Protein AF-A0A179IBZ1-F1 (afdb_monomer)

Structure (mmCIF, N/CA/C/O backbone):
data_AF-A0A179IBZ1-F1
#
_entry.id   AF-A0A179IBZ1-F1
#
loop_
_atom_site.group_PDB
_atom_site.id
_atom_site.type_symbol
_atom_site.label_atom_id
_atom_site.label_alt_id
_atom_site.label_comp_id
_atom_site.label_asym_id
_atom_site.label_entity_id
_atom_site.label_seq_id
_atom_site.pdbx_PDB_ins_code
_atom_site.Cartn_x
_atom_site.Cartn_y
_atom_site.Cartn_z
_atom_site.occupancy
_atom_site.B_iso_or_equiv
_atom_site.auth_seq_id
_atom_site.auth_comp_i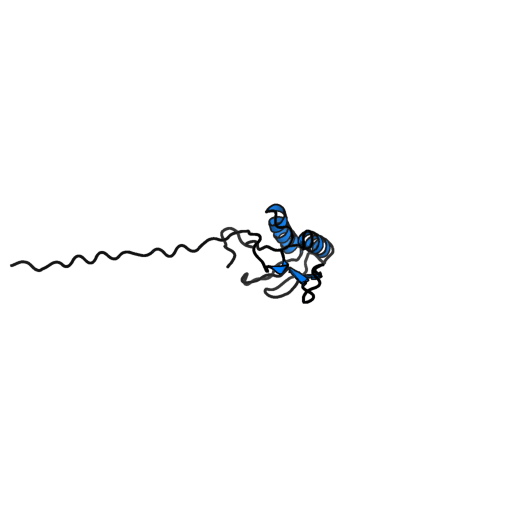d
_atom_site.auth_asym_id
_atom_site.auth_atom_id
_atom_site.pdbx_PDB_model_num
ATOM 1 N N . MET A 1 1 ? -51.233 48.758 -4.252 1.00 38.12 1 MET A N 1
ATOM 2 C CA . MET A 1 1 ? -51.556 47.475 -4.907 1.00 38.12 1 MET A CA 1
ATOM 3 C C . MET A 1 1 ? -50.265 46.852 -5.415 1.00 38.12 1 MET A C 1
ATOM 5 O O . MET A 1 1 ? -49.547 47.521 -6.137 1.00 38.12 1 MET A O 1
ATOM 9 N N . VAL A 1 2 ? -50.028 45.613 -4.963 1.00 46.44 2 VAL A N 1
ATOM 10 C CA . VAL A 1 2 ? -49.118 44.539 -5.422 1.00 46.44 2 VAL A CA 1
ATOM 11 C C . VAL A 1 2 ? -47.601 44.801 -5.447 1.00 46.44 2 VAL A C 1
ATOM 13 O O . VAL A 1 2 ? -47.070 45.521 -6.285 1.00 46.44 2 VAL A O 1
ATOM 16 N N . SER A 1 3 ? -46.935 44.129 -4.501 1.00 49.78 3 SER A N 1
ATOM 17 C CA . SER A 1 3 ? -45.489 43.993 -4.306 1.00 49.78 3 SER A CA 1
ATOM 18 C C . SER A 1 3 ? -44.747 43.419 -5.509 1.00 49.78 3 SER A C 1
ATOM 20 O O . SER A 1 3 ? -45.216 42.493 -6.167 1.00 49.78 3 SER A O 1
ATOM 22 N N . LEU A 1 4 ? -43.523 43.914 -5.697 1.00 54.03 4 LEU A N 1
ATOM 23 C CA . LEU A 1 4 ? -42.522 43.407 -6.627 1.00 54.03 4 LEU A CA 1
ATOM 24 C C . LEU A 1 4 ? -41.881 42.135 -6.041 1.00 54.03 4 LEU A C 1
ATOM 26 O O . LEU A 1 4 ? -41.021 42.205 -5.165 1.00 54.03 4 LEU A O 1
ATOM 30 N N . THR A 1 5 ? -42.351 40.964 -6.468 1.00 53.62 5 THR A N 1
ATOM 31 C CA . THR A 1 5 ? -41.849 39.663 -6.005 1.00 53.62 5 THR A CA 1
ATOM 32 C C . THR A 1 5 ? -40.543 39.321 -6.724 1.00 53.62 5 THR A C 1
ATOM 34 O O . THR A 1 5 ? -40.544 38.873 -7.869 1.00 53.62 5 THR A O 1
ATOM 37 N N . THR A 1 6 ? -39.411 39.542 -6.061 1.00 58.41 6 THR A N 1
ATOM 38 C CA . THR A 1 6 ? -38.082 39.152 -6.545 1.00 58.41 6 THR A CA 1
ATOM 39 C C . THR A 1 6 ? -37.926 37.631 -6.437 1.00 58.41 6 THR A C 1
ATOM 41 O O . THR A 1 6 ? -37.794 37.091 -5.340 1.00 58.41 6 THR A O 1
ATOM 44 N N . LEU A 1 7 ? -37.956 36.917 -7.565 1.00 58.03 7 LEU A N 1
ATOM 45 C CA . LEU A 1 7 ? -37.625 35.489 -7.621 1.00 58.03 7 LEU A CA 1
ATOM 46 C C . LEU A 1 7 ? -36.102 35.308 -7.521 1.00 58.03 7 LEU A C 1
ATOM 48 O O . LEU A 1 7 ? -35.378 35.534 -8.486 1.00 58.03 7 LEU A O 1
ATOM 52 N N . LEU A 1 8 ? -35.619 34.890 -6.350 1.00 58.50 8 LEU A N 1
ATOM 53 C CA . LEU A 1 8 ? -34.251 34.402 -6.158 1.00 58.50 8 LEU A CA 1
ATOM 54 C C . LEU A 1 8 ? -34.199 32.910 -6.523 1.00 58.50 8 LEU A C 1
ATOM 56 O O . LEU A 1 8 ? -34.583 32.050 -5.734 1.00 58.50 8 LEU A O 1
ATOM 60 N N . THR A 1 9 ? -33.715 32.580 -7.718 1.00 59.00 9 THR A N 1
ATOM 61 C CA . THR A 1 9 ? -33.337 31.204 -8.068 1.00 59.00 9 THR A CA 1
ATOM 62 C C . THR A 1 9 ? -31.969 30.886 -7.467 1.00 59.00 9 THR A C 1
ATOM 64 O O . THR A 1 9 ? -30.942 31.327 -7.982 1.00 59.00 9 THR A O 1
ATOM 67 N N . ALA A 1 10 ? -31.943 30.126 -6.372 1.00 64.19 10 ALA A N 1
ATOM 68 C CA . ALA A 1 10 ? -30.713 29.586 -5.803 1.00 64.19 10 ALA A CA 1
ATOM 69 C C . ALA A 1 10 ? -30.236 28.385 -6.637 1.00 64.19 10 ALA A C 1
ATOM 71 O O . ALA A 1 10 ? -30.855 27.321 -6.623 1.00 64.19 10 ALA A O 1
ATOM 72 N N . VAL A 1 11 ? -29.135 28.550 -7.372 1.00 63.75 11 VAL A N 1
ATOM 73 C CA . VAL A 1 11 ? -28.452 27.440 -8.049 1.00 63.75 11 VAL A CA 1
ATOM 74 C C . VAL A 1 11 ? -27.576 26.742 -7.011 1.00 63.75 11 VAL A C 1
ATOM 76 O O . VAL A 1 11 ? -26.539 27.265 -6.610 1.00 63.75 11 VAL A O 1
ATOM 79 N N . VAL A 1 12 ? -28.005 25.575 -6.531 1.00 67.69 12 VAL A N 1
ATOM 8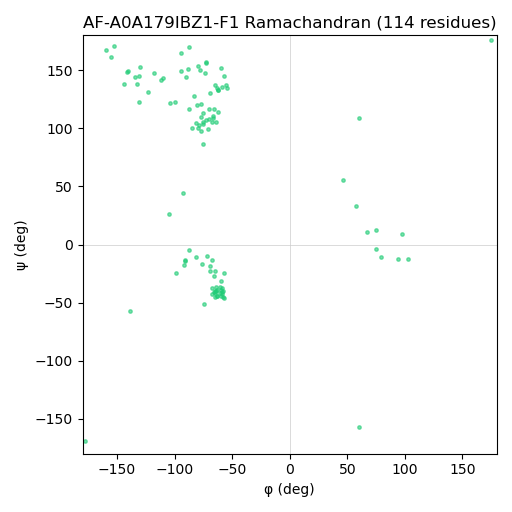0 C CA . VAL A 1 12 ? -27.183 24.741 -5.648 1.00 67.69 12 VAL A CA 1
ATOM 81 C C . VAL A 1 12 ? -26.112 24.070 -6.506 1.00 67.69 12 VAL A C 1
ATOM 83 O O . VAL A 1 12 ? -26.398 23.143 -7.261 1.00 67.69 12 VAL A O 1
ATOM 86 N N . ALA A 1 13 ? -24.871 24.545 -6.410 1.00 62.50 13 ALA A N 1
ATOM 87 C CA . ALA A 1 13 ? -23.722 23.845 -6.967 1.00 62.50 13 ALA A CA 1
ATOM 88 C C . ALA A 1 13 ? -23.461 22.588 -6.123 1.00 62.50 13 ALA A C 1
ATOM 90 O O . ALA A 1 13 ? -22.890 22.662 -5.035 1.00 62.50 13 ALA A O 1
ATOM 91 N N . ALA A 1 14 ? -23.914 21.429 -6.599 1.00 62.28 14 ALA A N 1
ATOM 92 C CA . ALA A 1 14 ? -23.551 20.153 -6.000 1.00 62.28 14 ALA A CA 1
ATOM 93 C C . ALA A 1 14 ? -22.048 19.915 -6.221 1.00 62.28 14 ALA A C 1
ATOM 95 O O . ALA A 1 14 ? -21.607 19.678 -7.345 1.00 62.28 14 ALA A O 1
ATOM 96 N N . ALA A 1 15 ? -21.251 19.996 -5.154 1.00 61.56 15 ALA A N 1
ATOM 97 C CA . ALA A 1 15 ? -19.851 19.596 -5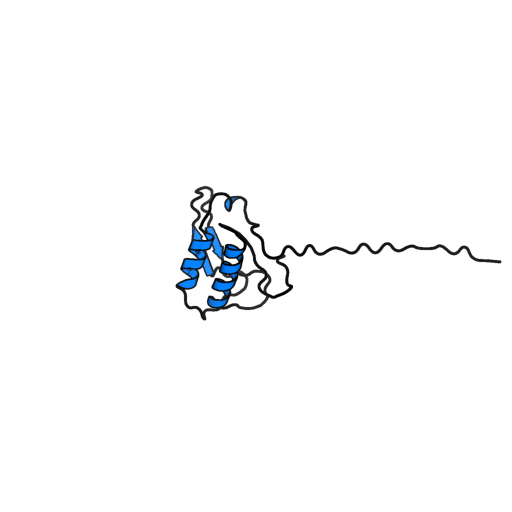.195 1.00 61.56 15 ALA A CA 1
ATOM 98 C C . ALA A 1 15 ? -19.781 18.074 -5.388 1.00 61.56 15 ALA A C 1
ATOM 100 O O . ALA A 1 15 ? -20.065 17.304 -4.471 1.00 61.56 15 ALA A O 1
ATOM 101 N N . SER A 1 16 ? -19.423 17.625 -6.589 1.00 57.94 16 SER A N 1
ATOM 102 C CA . SER A 1 16 ? -19.142 16.217 -6.856 1.00 57.94 16 SER A CA 1
ATOM 103 C C . SER A 1 16 ? -17.840 15.826 -6.156 1.00 57.94 16 SER A C 1
ATOM 105 O O . SER A 1 16 ? -16.754 16.235 -6.573 1.00 57.94 16 SER A O 1
ATOM 107 N N . ALA A 1 17 ? -17.928 15.032 -5.088 1.00 62.44 17 ALA A N 1
ATOM 108 C CA . ALA A 1 17 ? -16.763 14.348 -4.545 1.00 62.44 17 ALA A CA 1
ATOM 109 C C . ALA A 1 17 ? -16.299 13.317 -5.584 1.00 62.44 17 ALA A C 1
ATOM 111 O O . ALA A 1 17 ? -16.995 12.338 -5.844 1.00 62.44 17 ALA A O 1
ATOM 112 N N . ASN A 1 18 ? -15.145 13.550 -6.213 1.00 61.34 18 ASN A N 1
ATOM 113 C CA . ASN A 1 18 ? -14.557 12.578 -7.130 1.00 61.34 18 ASN A CA 1
ATOM 114 C C . ASN A 1 18 ? -14.202 11.316 -6.338 1.00 61.34 18 ASN A C 1
ATOM 116 O O . ASN A 1 18 ? -13.233 11.327 -5.581 1.00 61.34 18 ASN A O 1
ATOM 120 N N . ALA A 1 19 ? -14.990 10.252 -6.498 1.00 69.19 19 ALA A N 1
ATOM 121 C CA . ALA A 1 19 ? -14.684 8.932 -5.966 1.00 69.19 19 ALA A CA 1
ATOM 122 C C . ALA A 1 19 ? -13.582 8.283 -6.826 1.00 69.19 19 ALA A C 1
ATOM 124 O O . ALA A 1 19 ? -13.869 7.597 -7.800 1.00 69.19 19 ALA A O 1
ATOM 125 N N . LEU A 1 20 ? -12.318 8.556 -6.501 1.00 82.69 20 LEU A N 1
ATOM 126 C CA . LEU A 1 20 ? -11.122 8.041 -7.177 1.00 82.69 20 LEU A CA 1
ATOM 127 C C . LEU A 1 20 ? -11.017 6.500 -7.173 1.00 82.69 20 LEU A C 1
ATOM 129 O O . LEU A 1 20 ? -10.482 5.932 -8.119 1.00 82.69 20 LEU A O 1
ATOM 133 N N . GLY A 1 21 ? -11.529 5.832 -6.138 1.00 89.69 21 GLY A N 1
ATOM 134 C CA . GLY A 1 21 ? -11.508 4.381 -5.983 1.00 89.69 21 GLY A CA 1
ATOM 135 C C . GLY A 1 21 ? -10.097 3.787 -5.957 1.00 89.69 21 GLY A C 1
ATOM 136 O O . GLY A 1 21 ? -9.110 4.452 -5.634 1.00 89.69 21 GLY A O 1
ATOM 137 N N . ILE A 1 22 ? -10.006 2.501 -6.292 1.00 93.88 22 ILE A N 1
ATOM 138 C CA . ILE A 1 22 ? -8.722 1.847 -6.548 1.00 93.88 22 ILE A CA 1
ATOM 139 C C . ILE A 1 22 ? -8.054 2.463 -7.785 1.00 93.88 22 ILE A C 1
ATOM 141 O O . ILE A 1 22 ? -8.727 2.752 -8.771 1.00 93.88 22 ILE A O 1
ATOM 145 N N . ASN A 1 23 ? -6.744 2.711 -7.725 1.00 92.94 23 ASN A N 1
ATOM 146 C CA . ASN A 1 23 ? -6.016 3.355 -8.818 1.00 92.94 23 ASN A CA 1
ATOM 147 C C . ASN A 1 23 ? -4.503 3.089 -8.759 1.00 92.94 23 ASN A C 1
ATOM 149 O O . ASN A 1 23 ? -3.974 2.675 -7.728 1.00 92.94 23 ASN A O 1
ATOM 153 N N . CYS A 1 24 ? -3.800 3.414 -9.850 1.00 94.19 24 CYS A N 1
ATOM 154 C CA . CYS A 1 24 ? -2.341 3.290 -9.973 1.00 94.19 24 CYS A CA 1
ATOM 155 C C . CYS A 1 24 ? -1.590 4.632 -9.885 1.00 9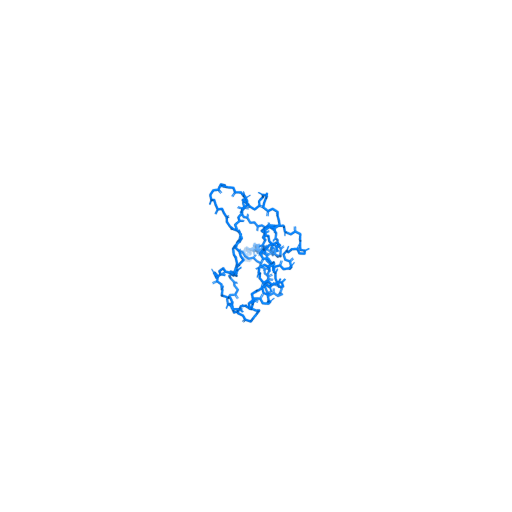4.19 24 CYS A C 1
ATOM 157 O O . CYS A 1 24 ? -0.524 4.790 -10.485 1.00 94.19 24 CYS A O 1
ATOM 159 N N . ARG A 1 25 ? -2.153 5.643 -9.208 1.00 92.12 25 ARG A N 1
ATOM 160 C CA . ARG A 1 25 ? -1.484 6.943 -9.045 1.00 92.12 25 ARG A CA 1
ATOM 161 C C . ARG A 1 25 ? -0.343 6.818 -8.037 1.00 92.12 25 ARG A C 1
ATOM 163 O O . ARG A 1 25 ? -0.402 6.050 -7.082 1.00 92.12 25 ARG A O 1
ATOM 170 N N . GLY A 1 26 ? 0.701 7.604 -8.256 1.00 88.31 26 GLY A N 1
ATOM 171 C CA . GLY A 1 26 ? 1.885 7.643 -7.410 1.00 88.31 26 GLY A CA 1
ATOM 172 C C . GLY A 1 26 ? 2.880 8.682 -7.911 1.00 88.31 26 GLY A C 1
ATOM 173 O O . GLY A 1 26 ? 2.565 9.488 -8.787 1.00 88.31 26 GLY A O 1
ATOM 174 N N . SER A 1 27 ? 4.090 8.653 -7.355 1.00 86.00 27 SER A N 1
ATOM 175 C CA . SER A 1 27 ? 5.202 9.488 -7.819 1.00 86.00 27 SER A CA 1
ATOM 176 C C . SER A 1 27 ? 5.537 9.213 -9.290 1.00 86.00 27 SER A C 1
ATOM 178 O O . SER A 1 27 ? 5.412 8.085 -9.766 1.00 86.00 27 SER A O 1
ATOM 180 N N . GLY A 1 28 ? 6.067 10.210 -10.003 1.00 85.19 28 GLY A N 1
ATOM 181 C CA . GLY A 1 28 ? 6.647 9.999 -11.336 1.00 85.19 28 GLY A CA 1
ATOM 182 C C . GLY A 1 28 ? 7.771 8.952 -11.339 1.00 85.19 28 GLY A C 1
ATOM 183 O O . GLY A 1 28 ? 7.978 8.277 -12.342 1.00 85.19 28 GLY A O 1
ATOM 184 N N . LEU A 1 29 ? 8.425 8.734 -10.190 1.00 84.00 29 LEU A N 1
ATOM 185 C CA . LEU A 1 29 ? 9.435 7.686 -9.993 1.00 84.00 29 LEU A CA 1
ATOM 186 C C . LEU A 1 29 ? 8.855 6.263 -10.041 1.00 84.00 29 LEU A C 1
ATOM 188 O O . LEU A 1 29 ? 9.603 5.296 -10.138 1.00 84.00 29 LEU A O 1
ATOM 192 N N . CYS A 1 30 ? 7.533 6.103 -9.986 1.00 85.88 30 CYS A N 1
ATOM 193 C CA . CYS A 1 30 ? 6.886 4.806 -10.173 1.00 85.88 30 CYS A CA 1
ATOM 194 C C . CYS A 1 30 ? 6.998 4.317 -11.630 1.00 85.88 30 CYS A C 1
ATOM 196 O O . CYS A 1 30 ? 6.933 3.113 -11.890 1.00 85.88 30 CYS A O 1
ATOM 198 N N . VAL A 1 31 ? 7.200 5.234 -12.586 1.00 79.56 31 VAL A N 1
ATOM 199 C CA . VAL A 1 31 ? 7.401 4.909 -14.002 1.00 79.56 31 VAL A CA 1
ATOM 200 C C . VAL A 1 31 ? 8.773 4.250 -14.169 1.00 79.56 31 VAL A C 1
ATOM 202 O O . VAL A 1 31 ? 9.803 4.856 -13.903 1.00 79.56 31 VAL A O 1
ATOM 205 N N . GLY A 1 32 ? 8.785 2.984 -14.596 1.00 74.81 32 GLY A N 1
ATOM 206 C CA . GLY A 1 32 ? 10.010 2.191 -14.790 1.00 74.81 32 GLY A CA 1
ATOM 207 C C . GLY A 1 32 ? 10.304 1.179 -13.678 1.00 74.81 32 GLY A C 1
ATOM 208 O O . GLY A 1 32 ? 11.075 0.253 -13.896 1.00 74.81 32 GLY A O 1
ATOM 209 N N . ASN A 1 33 ? 9.617 1.268 -12.538 1.00 80.88 33 ASN A N 1
ATOM 210 C CA . ASN A 1 33 ? 9.776 0.362 -11.395 1.00 80.88 33 ASN A CA 1
ATOM 211 C C . ASN A 1 33 ? 8.798 -0.827 -11.431 1.00 80.88 33 ASN A C 1
ATOM 213 O O . ASN A 1 33 ? 8.145 -1.166 -10.440 1.00 80.88 33 ASN A O 1
ATOM 217 N N . LYS A 1 34 ? 8.643 -1.448 -12.606 1.00 77.25 34 LYS A N 1
ATOM 218 C CA . LYS A 1 34 ? 7.699 -2.561 -12.785 1.00 77.25 34 LYS A CA 1
ATOM 219 C C . LYS A 1 34 ? 8.099 -3.746 -11.901 1.00 77.25 34 LYS A C 1
ATOM 221 O O . LYS A 1 34 ? 9.255 -4.150 -11.894 1.00 77.25 34 LYS A O 1
ATOM 226 N N . GLY A 1 35 ? 7.127 -4.315 -11.191 1.00 83.38 35 GLY A N 1
ATOM 227 C CA . GLY A 1 35 ? 7.306 -5.518 -10.376 1.00 83.38 35 GLY A CA 1
ATOM 228 C C . GLY A 1 35 ? 7.625 -5.256 -8.903 1.00 83.38 35 GLY A C 1
ATOM 229 O O . GLY A 1 35 ? 7.480 -6.176 -8.100 1.00 83.38 35 GLY A O 1
ATOM 230 N N . LEU A 1 36 ? 7.963 -4.019 -8.509 1.00 91.50 36 LEU A N 1
ATOM 231 C CA . LEU A 1 36 ? 8.249 -3.707 -7.102 1.00 91.50 36 LEU A CA 1
ATOM 232 C C . LEU A 1 36 ? 7.054 -3.979 -6.187 1.00 91.50 36 LEU A C 1
ATOM 234 O O . LEU A 1 36 ? 7.241 -4.455 -5.069 1.00 91.50 36 LEU A O 1
ATOM 238 N N . LEU A 1 37 ? 5.828 -3.729 -6.661 1.00 94.38 37 LEU A N 1
ATOM 239 C CA . LEU A 1 37 ? 4.634 -4.007 -5.865 1.00 94.38 37 LEU A CA 1
ATOM 240 C C . LEU A 1 37 ? 4.438 -5.516 -5.647 1.00 94.38 37 LEU A C 1
ATOM 242 O O . LEU A 1 37 ? 4.090 -5.944 -4.549 1.00 94.38 37 LEU A O 1
ATOM 246 N N . GLY A 1 38 ? 4.752 -6.330 -6.659 1.00 95.50 38 GLY A N 1
ATOM 247 C CA . GLY A 1 38 ? 4.762 -7.789 -6.537 1.00 95.50 38 GLY A CA 1
ATOM 248 C C . GLY A 1 38 ? 5.833 -8.282 -5.559 1.00 95.50 38 GLY A C 1
ATOM 249 O O . GLY A 1 38 ? 5.565 -9.159 -4.739 1.00 95.50 38 GLY A O 1
ATOM 250 N N . GLN A 1 39 ? 7.023 -7.674 -5.577 1.00 96.00 39 GLN A N 1
ATOM 251 C CA . GLN A 1 39 ? 8.077 -7.965 -4.602 1.00 96.00 39 GLN A CA 1
ATOM 252 C C . GLN A 1 39 ? 7.653 -7.591 -3.174 1.00 96.00 39 GLN A C 1
ATOM 254 O O . GLN A 1 39 ? 7.842 -8.388 -2.254 1.00 96.00 39 GLN A O 1
ATOM 259 N N . ALA A 1 40 ? 7.040 -6.418 -2.989 1.00 96.81 40 ALA A N 1
ATOM 260 C CA . ALA A 1 40 ? 6.505 -5.990 -1.700 1.00 96.81 40 ALA A CA 1
ATOM 261 C C . ALA A 1 40 ? 5.450 -6.981 -1.190 1.00 96.81 40 ALA A C 1
ATOM 263 O O . ALA A 1 40 ? 5.481 -7.381 -0.026 1.00 96.81 40 ALA A O 1
ATOM 264 N N . GLN A 1 41 ? 4.567 -7.461 -2.071 1.00 97.88 41 GLN A N 1
ATOM 265 C CA . GLN A 1 41 ? 3.590 -8.479 -1.703 1.00 97.88 41 GLN A CA 1
ATOM 266 C C . GLN A 1 41 ? 4.232 -9.811 -1.306 1.00 97.88 41 GLN A C 1
ATOM 268 O O . GLN A 1 41 ? 3.793 -10.432 -0.338 1.00 97.88 41 GLN A O 1
ATOM 273 N N . GLY A 1 42 ? 5.283 -10.241 -2.006 1.00 98.00 42 GLY A N 1
ATOM 274 C CA . GLY A 1 42 ? 6.059 -11.420 -1.623 1.00 98.00 42 GLY A CA 1
ATOM 275 C C . GLY A 1 42 ? 6.647 -11.297 -0.214 1.00 98.00 42 G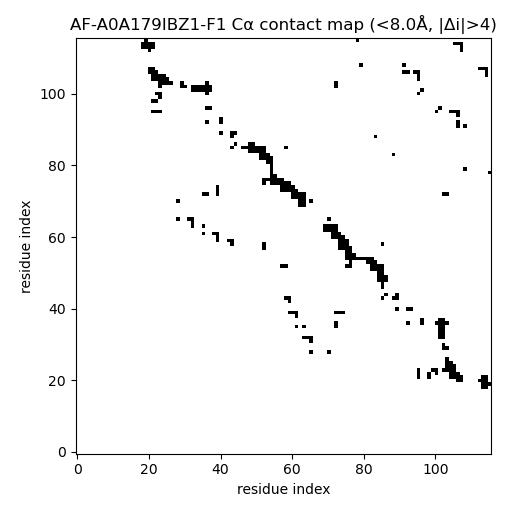LY A C 1
ATOM 276 O O . GLY A 1 42 ? 6.512 -12.220 0.587 1.00 98.00 42 GLY A O 1
ATOM 277 N N . GLN A 1 43 ? 7.225 -10.138 0.120 1.00 98.38 43 GLN A N 1
ATOM 278 C CA . GLN A 1 43 ? 7.755 -9.872 1.462 1.00 98.38 43 GLN A CA 1
ATOM 279 C C . GLN A 1 43 ? 6.655 -9.889 2.532 1.00 98.38 43 GLN A C 1
ATOM 281 O O . GLN A 1 43 ? 6.829 -10.532 3.564 1.00 98.38 43 GLN A O 1
ATOM 286 N N . LEU A 1 44 ? 5.500 -9.265 2.271 1.00 98.44 44 LEU A N 1
ATOM 287 C CA . LEU A 1 44 ? 4.356 -9.267 3.194 1.00 98.44 44 LEU A CA 1
ATOM 288 C C . LEU A 1 44 ? 3.839 -10.681 3.495 1.00 98.44 44 LEU A C 1
ATOM 290 O O . LEU A 1 44 ? 3.500 -10.984 4.639 1.00 98.44 44 LEU A O 1
ATOM 294 N N . ARG A 1 45 ? 3.809 -11.570 2.494 1.00 98.44 45 ARG A N 1
ATOM 295 C CA . ARG A 1 45 ? 3.385 -12.972 2.672 1.00 98.44 45 ARG A CA 1
ATOM 296 C C . ARG A 1 45 ? 4.325 -13.777 3.575 1.00 98.44 45 ARG A C 1
ATOM 298 O O . ARG A 1 45 ? 3.891 -14.770 4.146 1.00 98.44 45 ARG A O 1
ATOM 305 N N . GLY A 1 46 ? 5.584 -13.359 3.710 1.00 98.00 46 GLY A N 1
ATOM 306 C CA . GLY A 1 46 ? 6.570 -13.996 4.589 1.00 98.00 46 GLY A CA 1
ATOM 307 C C . GLY A 1 46 ? 6.581 -13.478 6.033 1.00 98.00 46 GLY A C 1
ATOM 308 O O . GLY A 1 46 ? 7.336 -13.993 6.852 1.00 98.00 46 GLY A O 1
ATOM 309 N N . MET A 1 47 ? 5.791 -12.452 6.357 1.00 98.19 47 MET A N 1
ATOM 310 C CA . MET A 1 47 ? 5.737 -11.852 7.696 1.00 98.19 47 MET A CA 1
ATOM 311 C C . MET A 1 47 ? 4.735 -12.568 8.618 1.00 98.19 47 MET A C 1
ATOM 313 O O . MET A 1 47 ? 3.906 -13.359 8.167 1.00 98.19 47 MET A O 1
ATOM 317 N N . ASP A 1 48 ? 4.757 -12.240 9.916 1.00 98.19 48 ASP A N 1
ATOM 318 C CA . ASP A 1 48 ? 3.676 -12.615 10.837 1.00 98.19 48 ASP A CA 1
ATOM 319 C C . ASP A 1 48 ? 2.358 -11.962 10.397 1.00 98.19 48 ASP A C 1
ATOM 321 O O . ASP A 1 48 ? 2.204 -10.738 10.439 1.00 98.19 48 ASP A O 1
ATOM 325 N N . GLN A 1 49 ? 1.402 -12.796 9.987 1.00 98.50 49 GLN A N 1
ATOM 326 C CA . GLN A 1 49 ? 0.129 -12.357 9.425 1.00 98.50 49 GLN A CA 1
ATOM 327 C C . GLN A 1 49 ? -0.789 -11.690 10.458 1.00 98.50 49 GLN A C 1
ATOM 329 O O . GLN A 1 49 ? -1.681 -10.945 10.056 1.00 98.50 49 GLN A O 1
ATOM 334 N N . ASN A 1 50 ? -0.565 -11.895 11.761 1.00 98.44 50 ASN A N 1
ATOM 335 C CA . ASN A 1 50 ? -1.371 -11.296 12.830 1.00 98.44 50 ASN A CA 1
ATOM 336 C C . ASN A 1 50 ? -0.838 -9.944 13.313 1.00 98.44 50 ASN A C 1
ATOM 338 O O . ASN A 1 50 ? -1.568 -9.212 13.992 1.00 98.44 50 ASN A O 1
ATOM 342 N N . LYS A 1 51 ? 0.402 -9.590 12.948 1.00 98.19 51 LYS A N 1
ATOM 343 C CA . LYS A 1 51 ? 0.997 -8.293 13.277 1.00 98.19 51 LYS A CA 1
ATOM 344 C C . LYS A 1 51 ? 0.091 -7.162 12.792 1.00 98.19 51 LYS A C 1
ATOM 346 O O . LYS A 1 51 ? -0.401 -7.191 11.663 1.00 98.19 51 LYS A O 1
ATOM 351 N N . LYS A 1 52 ? -0.111 -6.165 13.652 1.00 98.00 52 LYS A N 1
ATOM 352 C CA . LYS A 1 52 ? -0.910 -4.974 13.361 1.00 98.00 52 LYS A CA 1
ATOM 353 C C . LYS A 1 52 ? -0.051 -3.863 12.763 1.00 98.00 52 LYS A C 1
ATOM 355 O O . LYS A 1 52 ? 1.116 -3.713 13.127 1.00 98.00 52 LYS A O 1
ATOM 360 N N . LEU A 1 53 ? -0.645 -3.114 11.841 1.00 97.31 53 LEU A N 1
ATOM 361 C CA . LEU A 1 53 ? -0.085 -1.933 11.202 1.00 97.31 53 LEU A CA 1
ATOM 362 C C . LEU A 1 53 ? -1.032 -0.752 11.426 1.00 97.31 53 LEU A C 1
ATOM 364 O O . LEU A 1 53 ? -2.238 -0.875 11.198 1.00 97.31 53 LEU A O 1
ATOM 368 N N . LEU A 1 54 ? -0.462 0.367 11.861 1.00 97.06 54 LEU A N 1
ATOM 369 C CA . LEU A 1 54 ? -1.140 1.651 12.041 1.00 97.06 54 LEU A CA 1
ATOM 370 C C . LEU A 1 54 ? -0.978 2.537 10.798 1.00 97.06 54 LEU A C 1
ATOM 372 O O . LEU A 1 54 ? -0.087 2.319 9.970 1.00 97.06 54 LEU A O 1
ATOM 376 N N . ASP A 1 55 ? -1.803 3.580 10.706 1.00 96.06 55 ASP A N 1
ATOM 377 C CA . ASP A 1 55 ? -1.606 4.650 9.726 1.00 96.06 55 ASP A CA 1
ATOM 378 C C . ASP A 1 55 ? -0.196 5.262 9.862 1.00 96.06 55 ASP A C 1
ATOM 380 O O . ASP A 1 55 ? 0.306 5.494 10.963 1.00 96.06 55 ASP A O 1
ATOM 384 N N . GLY A 1 56 ? 0.459 5.505 8.726 1.00 95.38 56 GLY A N 1
ATOM 385 C CA . GLY A 1 56 ? 1.818 6.046 8.641 1.00 95.38 56 GLY A CA 1
ATOM 386 C C . GLY A 1 56 ? 2.941 5.032 8.891 1.00 95.38 56 GLY A C 1
ATOM 387 O O . GLY A 1 56 ? 4.098 5.329 8.600 1.00 95.38 56 GLY A O 1
ATOM 388 N N . GLN A 1 57 ? 2.643 3.823 9.378 1.00 97.25 57 GLN A N 1
ATOM 389 C CA . GLN A 1 57 ? 3.664 2.799 9.581 1.00 97.25 57 GLN A CA 1
ATOM 390 C C . GLN A 1 57 ? 3.952 2.039 8.282 1.00 97.25 57 GLN A C 1
ATOM 392 O O . GLN A 1 57 ? 3.054 1.483 7.651 1.00 97.25 57 GLN A O 1
ATOM 397 N N . HIS A 1 58 ? 5.228 1.956 7.904 1.00 97.12 58 HIS A N 1
ATOM 398 C CA . HIS A 1 58 ? 5.657 1.169 6.750 1.00 97.12 58 HIS A CA 1
ATOM 399 C C . HIS A 1 58 ? 5.767 -0.314 7.129 1.00 97.12 58 HIS A C 1
ATOM 401 O O . HIS A 1 58 ? 6.547 -0.678 8.011 1.00 97.12 58 HIS A O 1
ATOM 407 N N . ALA A 1 59 ? 5.002 -1.178 6.458 1.00 97.19 59 ALA A N 1
ATOM 408 C CA . ALA A 1 59 ? 5.096 -2.626 6.641 1.00 97.19 59 ALA A CA 1
ATOM 409 C C . ALA A 1 59 ? 6.351 -3.196 5.974 1.00 97.19 59 ALA A C 1
ATOM 411 O O . ALA A 1 59 ? 7.122 -3.916 6.606 1.00 97.19 59 ALA A O 1
ATOM 412 N N . VAL A 1 60 ? 6.541 -2.856 4.698 1.00 97.19 60 VAL A N 1
ATOM 413 C CA . VAL A 1 60 ? 7.695 -3.233 3.877 1.00 97.19 60 VAL A CA 1
ATOM 414 C C . VAL A 1 60 ? 8.085 -2.054 2.998 1.00 97.19 60 VAL A C 1
ATOM 416 O O . VAL A 1 60 ? 7.218 -1.281 2.588 1.00 97.19 60 VAL A O 1
ATOM 419 N N . CYS A 1 61 ? 9.376 -1.940 2.693 1.00 95.56 61 CYS A N 1
ATOM 420 C CA . CYS A 1 61 ? 9.903 -0.999 1.715 1.00 95.56 61 CYS A CA 1
ATOM 421 C C . CYS A 1 61 ? 10.844 -1.740 0.765 1.00 95.56 61 CYS A C 1
ATOM 423 O O . CYS A 1 61 ? 11.823 -2.348 1.197 1.00 95.56 61 CYS A O 1
ATOM 425 N N . VAL A 1 62 ? 10.548 -1.680 -0.528 1.00 94.19 62 VAL A N 1
ATOM 426 C CA . VAL A 1 62 ? 11.353 -2.287 -1.582 1.00 94.19 62 VAL A CA 1
ATOM 427 C C . VAL A 1 62 ? 12.130 -1.194 -2.297 1.00 94.19 62 VAL A C 1
ATOM 429 O O . VAL A 1 62 ? 11.542 -0.259 -2.843 1.00 94.19 62 VAL A O 1
ATOM 432 N N . LYS A 1 63 ? 13.457 -1.318 -2.303 1.00 91.19 63 LYS A N 1
ATOM 433 C CA . LYS A 1 63 ? 14.347 -0.376 -2.985 1.00 91.19 63 LYS A CA 1
ATOM 434 C C . LYS A 1 63 ? 14.073 -0.391 -4.488 1.00 91.19 63 LYS A C 1
ATOM 436 O O . LYS A 1 63 ? 13.965 -1.456 -5.093 1.00 91.19 63 LYS A O 1
ATOM 441 N N . SER A 1 64 ? 13.953 0.791 -5.076 1.00 86.06 64 SER A N 1
ATOM 442 C CA . SER A 1 64 ? 13.736 0.939 -6.510 1.00 86.06 64 SER A CA 1
ATOM 443 C C . SER A 1 64 ? 15.037 0.745 -7.289 1.00 86.06 64 SER A C 1
ATOM 445 O O . SER A 1 64 ? 16.117 1.088 -6.815 1.00 86.06 64 SER A O 1
ATOM 447 N N . SER A 1 65 ? 14.927 0.244 -8.520 1.00 80.50 65 SER A N 1
ATOM 448 C CA . SER A 1 65 ? 16.058 0.157 -9.452 1.00 80.50 65 SER A CA 1
ATOM 449 C C . SER A 1 65 ? 16.420 1.509 -10.080 1.00 80.50 65 SER A C 1
ATOM 451 O O . SER A 1 65 ? 17.515 1.662 -10.616 1.00 80.50 65 SER A O 1
ATOM 453 N N . VAL A 1 66 ? 15.527 2.504 -10.017 1.00 78.56 66 VAL A N 1
ATOM 454 C CA . VAL A 1 66 ? 15.830 3.891 -10.405 1.00 78.56 66 VAL A CA 1
ATOM 455 C C . VAL A 1 66 ? 16.861 4.463 -9.434 1.00 78.56 66 VAL A C 1
ATOM 457 O O . VAL A 1 66 ? 16.581 4.593 -8.249 1.00 78.56 66 VAL A O 1
ATOM 460 N N . SER A 1 67 ? 18.046 4.815 -9.934 1.00 75.19 67 SER A N 1
ATOM 461 C CA . SER A 1 67 ? 19.183 5.246 -9.102 1.00 75.19 67 SER A CA 1
ATOM 462 C C . SER A 1 67 ? 19.124 6.714 -8.661 1.00 75.19 67 SER A C 1
ATOM 464 O O . SER A 1 67 ? 19.912 7.138 -7.818 1.00 75.19 67 SER A O 1
ATOM 466 N N . ILE A 1 68 ? 18.212 7.512 -9.225 1.00 78.56 68 ILE A N 1
ATOM 467 C CA . ILE A 1 68 ? 18.081 8.934 -8.888 1.00 78.56 68 ILE A CA 1
ATOM 468 C C . ILE A 1 68 ? 17.395 9.068 -7.526 1.00 78.56 68 ILE A C 1
ATOM 470 O O . ILE A 1 68 ? 16.212 8.765 -7.399 1.00 78.56 68 ILE A O 1
ATOM 474 N N . GLY A 1 69 ? 18.133 9.558 -6.527 1.00 76.25 69 GLY A N 1
ATOM 475 C CA . GLY A 1 69 ? 17.590 9.879 -5.201 1.00 76.25 69 GLY A CA 1
ATOM 476 C C . GLY A 1 69 ? 17.286 8.673 -4.307 1.00 76.25 69 GLY A C 1
ATOM 477 O O . GLY A 1 69 ? 16.620 8.844 -3.294 1.00 76.25 69 GLY A O 1
ATOM 478 N N . ASP A 1 70 ? 17.760 7.483 -4.680 1.00 81.75 70 ASP A N 1
ATOM 479 C CA . ASP A 1 70 ? 17.591 6.224 -3.942 1.00 81.75 70 ASP A CA 1
ATOM 480 C C . ASP A 1 70 ? 16.153 5.945 -3.435 1.00 81.75 70 ASP A C 1
ATOM 482 O O . ASP A 1 70 ? 15.918 5.770 -2.233 1.00 81.75 70 ASP A O 1
ATOM 486 N N . PRO A 1 71 ? 15.147 5.938 -4.331 1.00 86.50 71 PRO A N 1
ATOM 487 C CA . PRO A 1 71 ? 13.764 5.810 -3.923 1.00 86.50 71 PRO A CA 1
ATOM 488 C C . PRO A 1 71 ? 13.448 4.386 -3.460 1.00 86.50 71 PRO A C 1
ATOM 490 O O . PRO A 1 71 ? 14.081 3.404 -3.851 1.00 86.50 71 PRO A O 1
ATOM 493 N N . SER A 1 72 ? 12.402 4.263 -2.650 1.00 91.06 72 SER A N 1
ATOM 494 C CA . SER A 1 72 ? 11.835 2.978 -2.246 1.00 91.06 72 SER A CA 1
ATOM 495 C C . SER A 1 72 ? 10.316 3.016 -2.360 1.00 91.06 72 SER A C 1
ATOM 497 O O . SER A 1 72 ? 9.690 4.040 -2.089 1.00 91.06 72 SER A O 1
ATOM 499 N N . LEU A 1 73 ? 9.724 1.892 -2.752 1.00 93.56 73 LEU A N 1
ATOM 500 C CA . LEU A 1 73 ? 8.287 1.667 -2.688 1.00 93.56 73 LEU A CA 1
ATOM 501 C C . LEU A 1 73 ? 7.945 1.105 -1.312 1.00 93.56 73 LEU A C 1
ATOM 503 O O . LEU A 1 73 ? 8.363 -0.005 -0.996 1.00 93.56 73 LEU A O 1
ATOM 507 N N . CYS A 1 74 ? 7.157 1.831 -0.526 1.00 95.62 74 CYS A N 1
ATOM 508 C CA . CYS A 1 74 ? 6.702 1.369 0.781 1.00 95.62 74 CYS A CA 1
ATOM 509 C C . CYS A 1 74 ? 5.203 1.059 0.775 1.00 95.62 74 CYS A C 1
ATOM 511 O O . CYS A 1 74 ? 4.422 1.774 0.150 1.00 95.62 74 CYS A O 1
ATOM 513 N N . VAL A 1 75 ? 4.805 0.013 1.501 1.00 97.50 75 VAL A N 1
ATOM 514 C CA . VAL A 1 75 ? 3.395 -0.318 1.761 1.00 97.50 75 VAL A CA 1
ATOM 515 C C . VAL A 1 75 ? 3.023 0.178 3.152 1.00 97.50 75 VAL A C 1
ATOM 517 O O . VAL A 1 75 ? 3.657 -0.210 4.135 1.00 97.50 75 VAL A O 1
ATOM 520 N N . PHE A 1 76 ? 2.003 1.027 3.231 1.00 97.38 76 PHE A N 1
ATOM 52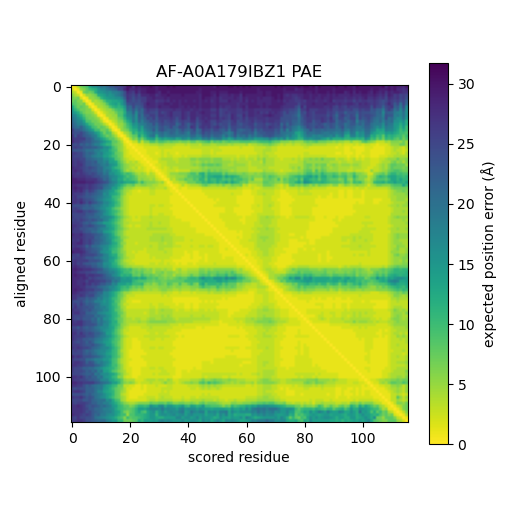1 C CA . PHE A 1 76 ? 1.530 1.635 4.472 1.00 97.38 76 PHE A CA 1
ATOM 522 C C . PHE A 1 76 ? 0.054 2.030 4.353 1.00 97.38 76 PHE A C 1
ATOM 524 O O . PHE A 1 76 ? -0.477 2.144 3.246 1.00 97.38 76 PHE A O 1
ATOM 531 N N . TYR A 1 77 ? -0.599 2.241 5.496 1.00 96.62 77 TYR A N 1
ATOM 532 C CA . TYR A 1 77 ? -1.950 2.799 5.551 1.00 96.62 77 TYR A CA 1
ATOM 533 C C . TYR A 1 77 ? -1.910 4.309 5.749 1.00 96.62 77 TYR A C 1
ATOM 535 O O . TYR A 1 77 ? -1.009 4.848 6.392 1.00 96.62 77 TYR A O 1
ATOM 543 N N . GLN A 1 78 ? -2.911 4.991 5.208 1.00 92.94 78 GLN A N 1
ATOM 544 C CA . GLN A 1 78 ? -3.130 6.416 5.407 1.00 92.94 78 GLN A CA 1
ATOM 545 C C . GLN A 1 78 ? -4.630 6.684 5.477 1.00 92.94 78 GLN A C 1
ATOM 547 O O . GLN A 1 78 ? -5.393 6.148 4.673 1.00 92.94 78 GLN A O 1
ATOM 552 N N . ASN A 1 79 ? -5.041 7.552 6.400 1.00 91.56 79 ASN A N 1
ATOM 553 C CA . ASN A 1 79 ? -6.4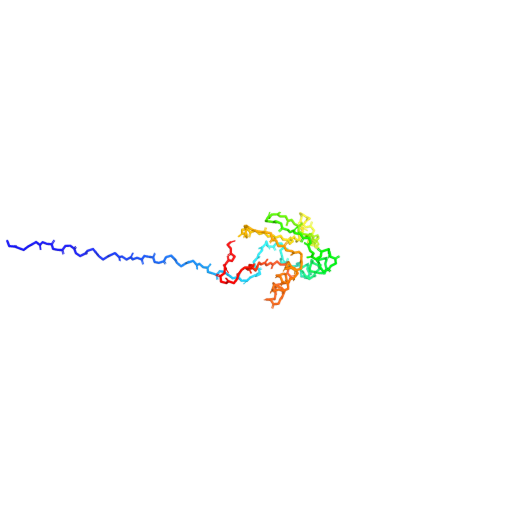25 8.005 6.543 1.00 91.56 79 ASN A CA 1
ATOM 554 C C . ASN A 1 79 ? -7.440 6.867 6.764 1.00 91.56 79 ASN A C 1
ATOM 556 O O . ASN A 1 79 ? -8.579 6.971 6.306 1.00 91.56 79 ASN A O 1
ATOM 560 N N . THR A 1 80 ? -7.043 5.786 7.441 1.00 91.94 80 THR A N 1
ATOM 561 C CA . THR A 1 80 ? -7.937 4.659 7.749 1.00 91.94 80 THR A CA 1
ATOM 562 C C . THR A 1 80 ? -8.487 4.729 9.171 1.00 91.94 80 THR A C 1
ATOM 564 O O . THR A 1 80 ? -9.561 4.195 9.438 1.00 91.94 80 THR A O 1
ATOM 567 N N . GLY A 1 81 ? -7.779 5.407 10.085 1.00 92.19 81 GLY A N 1
ATOM 568 C CA . GLY A 1 81 ? -8.226 5.623 11.465 1.00 92.19 81 GLY A CA 1
ATOM 569 C C . GLY A 1 81 ? -8.290 4.354 12.322 1.00 92.19 81 GLY A C 1
ATOM 570 O O . GLY A 1 81 ? -8.857 4.390 13.413 1.00 92.19 81 GLY A O 1
ATOM 571 N N . ARG A 1 82 ? -7.737 3.230 11.844 1.00 93.88 82 ARG A N 1
ATOM 572 C CA . ARG A 1 82 ? -7.700 1.955 12.567 1.00 93.88 82 ARG A CA 1
ATOM 573 C C . ARG A 1 82 ? -6.515 1.093 12.157 1.00 93.88 82 ARG A C 1
ATOM 575 O O . ARG A 1 82 ? -5.815 1.375 11.193 1.00 93.88 82 ARG A O 1
ATOM 582 N N . GLU A 1 83 ? -6.315 0.020 12.909 1.00 96.81 83 GLU A N 1
ATOM 583 C CA . GLU A 1 83 ? -5.262 -0.951 12.645 1.00 96.81 83 GLU A CA 1
ATOM 584 C C . GLU A 1 83 ? -5.707 -2.062 11.700 1.00 96.81 83 GLU A C 1
ATOM 586 O O . GLU A 1 83 ? -6.862 -2.505 11.700 1.00 96.81 83 GLU A O 1
ATOM 591 N N . TRP A 1 84 ? -4.727 -2.589 10.974 1.00 97.62 84 TRP A N 1
ATOM 592 C CA . TRP A 1 84 ? -4.906 -3.692 10.044 1.00 97.62 84 TRP A CA 1
ATOM 593 C C . TRP A 1 84 ? -3.863 -4.767 10.263 1.00 97.62 84 TRP A C 1
ATOM 595 O O . TRP A 1 84 ? -2.712 -4.491 10.584 1.00 97.62 84 TRP A O 1
ATOM 605 N N . THR A 1 85 ? -4.263 -6.017 10.077 1.00 98.50 85 THR A N 1
ATOM 606 C CA . THR A 1 85 ? -3.313 -7.130 10.091 1.00 98.50 85 THR A CA 1
ATOM 607 C C . THR A 1 85 ? -2.460 -7.143 8.827 1.00 98.50 85 THR A C 1
ATOM 609 O O . THR A 1 85 ? -2.883 -6.680 7.761 1.00 98.50 85 THR A O 1
ATOM 612 N N . ILE A 1 86 ? -1.275 -7.746 8.901 1.00 98.50 86 ILE A N 1
ATOM 613 C CA . ILE A 1 86 ? -0.491 -8.043 7.700 1.00 98.50 86 ILE A CA 1
ATOM 614 C C . ILE A 1 86 ? -1.281 -8.940 6.736 1.00 98.50 86 ILE A C 1
ATOM 616 O O . ILE A 1 86 ? -1.260 -8.672 5.539 1.00 98.50 86 ILE A O 1
ATOM 620 N N . GLY A 1 87 ? -2.066 -9.907 7.227 1.00 98.50 87 GLY A N 1
ATOM 621 C CA . GLY A 1 87 ? -2.939 -10.721 6.371 1.00 98.50 87 GLY A CA 1
ATOM 622 C C . GLY A 1 87 ? -3.932 -9.889 5.550 1.00 98.50 87 GLY A C 1
ATOM 623 O O . GLY A 1 87 ? -4.035 -10.052 4.336 1.00 98.50 87 GLY A O 1
ATOM 624 N N . GLN A 1 88 ? -4.602 -8.915 6.173 1.00 98.38 88 GLN A N 1
ATOM 625 C CA . GLN A 1 88 ? -5.458 -7.960 5.451 1.00 98.38 88 GLN A CA 1
ATOM 626 C C . GLN A 1 88 ? -4.651 -7.107 4.465 1.00 98.38 88 GLN A C 1
ATOM 628 O O . GLN A 1 88 ? -5.081 -6.886 3.335 1.00 98.38 88 GLN A O 1
ATOM 633 N N . THR A 1 89 ? -3.446 -6.697 4.859 1.00 98.38 89 THR A N 1
ATOM 634 C CA . THR A 1 89 ? -2.532 -5.922 4.011 1.00 98.38 89 THR A CA 1
ATOM 635 C C . THR A 1 89 ? -2.160 -6.689 2.739 1.00 98.38 89 THR A C 1
ATOM 637 O O . THR A 1 89 ? -2.179 -6.114 1.654 1.00 98.38 89 THR A O 1
ATOM 640 N N . VAL A 1 90 ? -1.900 -7.998 2.833 1.00 98.56 90 VAL A N 1
ATOM 641 C CA . VAL A 1 90 ? -1.638 -8.864 1.669 1.00 98.56 90 VAL A C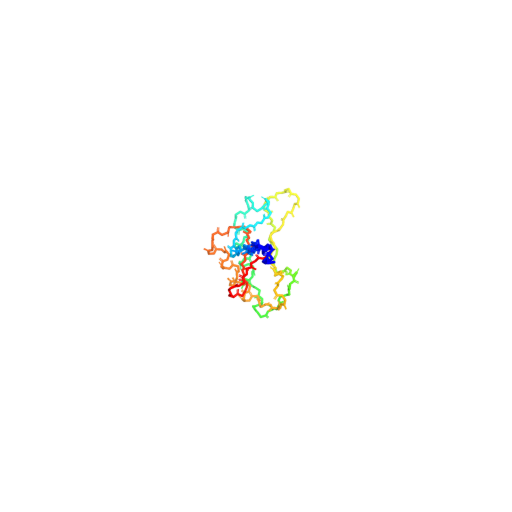A 1
ATOM 642 C C . VAL A 1 90 ? -2.816 -8.860 0.693 1.00 98.56 90 VAL A C 1
ATOM 644 O O . VAL A 1 90 ? -2.584 -8.804 -0.517 1.00 98.56 90 VAL A O 1
ATOM 647 N N . HIS A 1 91 ? -4.055 -8.898 1.191 1.00 98.19 91 HIS A N 1
ATOM 648 C CA . HIS A 1 91 ? -5.255 -8.840 0.352 1.00 98.19 91 HIS A CA 1
ATOM 649 C C . HIS A 1 91 ? -5.424 -7.480 -0.326 1.00 98.19 91 HIS A C 1
ATOM 651 O O . HIS A 1 91 ? -5.711 -7.420 -1.518 1.00 98.19 91 HIS A O 1
ATOM 657 N N . PHE A 1 92 ? -5.191 -6.380 0.387 1.00 97.81 92 PHE A N 1
ATOM 658 C CA . PHE A 1 92 ? -5.285 -5.050 -0.211 1.00 97.81 92 PHE A CA 1
ATOM 659 C C . PHE A 1 92 ? -4.217 -4.812 -1.278 1.00 97.81 92 PHE A C 1
ATOM 661 O O . PHE A 1 92 ? -4.532 -4.297 -2.348 1.00 97.81 92 PHE A O 1
ATOM 668 N N . VAL A 1 93 ? -2.975 -5.248 -1.048 1.00 97.81 93 VAL A N 1
ATOM 669 C CA . VAL A 1 93 ? -1.931 -5.174 -2.081 1.00 97.81 93 VAL A CA 1
ATOM 670 C C . VAL A 1 93 ? -2.282 -6.062 -3.279 1.00 97.81 93 VAL A C 1
ATOM 672 O O . VAL A 1 93 ? -2.081 -5.632 -4.414 1.00 97.81 93 VAL A O 1
ATOM 675 N N . GLN A 1 94 ? -2.895 -7.233 -3.051 1.00 97.88 94 GLN A N 1
ATOM 676 C CA . GLN A 1 94 ? -3.391 -8.074 -4.145 1.00 97.88 94 GLN A CA 1
ATOM 677 C C . GLN A 1 94 ? -4.427 -7.336 -4.992 1.00 97.88 94 GLN A C 1
ATOM 679 O O . GLN A 1 94 ? -4.308 -7.347 -6.208 1.00 97.88 94 GLN A O 1
ATOM 684 N N . ASN A 1 95 ? -5.380 -6.632 -4.374 1.00 97.12 95 ASN A N 1
ATOM 685 C CA . ASN A 1 95 ? -6.373 -5.857 -5.120 1.00 97.12 95 ASN A CA 1
ATOM 686 C C . ASN A 1 95 ? -5.705 -4.808 -6.027 1.00 97.12 95 ASN A C 1
ATOM 688 O O . ASN A 1 95 ? -6.136 -4.614 -7.161 1.00 97.12 95 ASN A O 1
ATOM 692 N N . ILE A 1 96 ? -4.640 -4.147 -5.552 1.00 96.62 96 ILE A N 1
ATOM 693 C CA . ILE A 1 96 ? -3.872 -3.172 -6.346 1.00 96.62 96 ILE A CA 1
ATOM 694 C C . ILE A 1 96 ? -3.166 -3.857 -7.531 1.00 96.62 96 ILE A C 1
ATOM 696 O O . ILE A 1 96 ? -3.177 -3.318 -8.640 1.00 96.62 96 ILE A O 1
ATOM 700 N N . LEU A 1 97 ? -2.586 -5.046 -7.327 1.00 96.19 97 LEU A N 1
ATOM 701 C CA . LEU A 1 97 ? -2.003 -5.841 -8.416 1.00 96.19 97 LEU A CA 1
ATOM 702 C C . LEU A 1 97 ? -3.062 -6.304 -9.425 1.00 96.19 97 LEU A C 1
ATOM 704 O O . LEU A 1 97 ? -2.845 -6.169 -10.626 1.00 96.19 97 LEU A O 1
ATOM 708 N N . ASP A 1 98 ? -4.205 -6.801 -8.952 1.00 96.94 98 ASP A N 1
ATOM 709 C CA . ASP A 1 98 ? -5.311 -7.295 -9.784 1.00 96.94 98 ASP A CA 1
ATOM 710 C C . ASP A 1 98 ? -5.954 -6.167 -10.602 1.00 96.94 98 ASP A C 1
ATOM 712 O O . ASP A 1 98 ? -6.447 -6.391 -11.706 1.00 96.94 98 ASP A O 1
ATOM 716 N N . HIS A 1 99 ? -5.883 -4.929 -10.106 1.00 95.25 99 HIS A N 1
ATOM 717 C CA . HIS A 1 99 ? -6.260 -3.730 -10.853 1.00 95.25 99 HIS A CA 1
ATOM 718 C C . HIS A 1 99 ? -5.270 -3.367 -11.979 1.00 95.25 99 HIS A C 1
ATOM 720 O O . HIS A 1 99 ? -5.559 -2.508 -12.809 1.00 95.25 99 HIS A O 1
ATOM 726 N N . GLY A 1 100 ? -4.103 -4.015 -12.034 1.00 94.12 100 GLY A N 1
ATOM 727 C CA . GLY A 1 100 ? -3.089 -3.822 -13.073 1.00 94.12 100 GLY A CA 1
ATOM 728 C C . GLY A 1 100 ? -1.959 -2.864 -12.692 1.00 94.12 100 GLY A C 1
ATOM 729 O O . GLY A 1 100 ? -1.132 -2.515 -13.540 1.00 94.12 100 GLY A O 1
ATOM 730 N N . CYS A 1 101 ? -1.875 -2.433 -11.433 1.00 94.62 101 CYS A N 1
ATOM 731 C CA . CYS A 1 101 ? -0.797 -1.556 -11.000 1.00 94.62 101 CYS A CA 1
ATOM 732 C C . CYS A 1 101 ? 0.501 -2.348 -10.795 1.00 94.62 101 CYS A C 1
ATOM 734 O O . CYS A 1 101 ? 0.577 -3.245 -9.962 1.00 94.62 101 CYS A O 1
ATOM 736 N N . ALA A 1 102 ? 1.560 -1.986 -11.520 1.00 88.19 102 ALA A N 1
ATOM 737 C CA . ALA A 1 102 ? 2.828 -2.724 -11.477 1.00 88.19 102 ALA A CA 1
ATOM 738 C C . ALA A 1 102 ? 3.844 -2.202 -10.441 1.00 88.19 102 ALA A C 1
ATOM 740 O O . ALA A 1 102 ? 4.809 -2.904 -10.132 1.00 88.19 102 ALA A O 1
ATOM 741 N N . ALA A 1 103 ? 3.675 -0.969 -9.955 1.00 88.81 103 ALA A N 1
ATOM 742 C CA . ALA A 1 103 ? 4.660 -0.287 -9.110 1.00 88.81 103 ALA A CA 1
ATOM 743 C C . ALA A 1 103 ? 4.004 0.470 -7.952 1.00 88.81 103 ALA A C 1
ATOM 745 O O . ALA A 1 103 ? 4.296 0.189 -6.801 1.00 88.81 103 ALA A O 1
ATOM 746 N N . CYS A 1 104 ? 3.096 1.399 -8.246 1.00 92.00 104 CYS A N 1
ATOM 747 C CA . CYS A 1 104 ? 2.432 2.225 -7.242 1.00 92.00 104 CYS A CA 1
ATOM 748 C C . CYS A 1 104 ? 0.924 2.196 -7.445 1.00 92.00 104 CYS A C 1
ATOM 750 O O . CYS A 1 104 ? 0.448 2.015 -8.566 1.00 92.00 104 CYS A O 1
ATOM 752 N N . GLY A 1 105 ? 0.192 2.401 -6.360 1.00 94.12 105 GLY A N 1
ATOM 753 C CA . GLY A 1 105 ? -1.253 2.505 -6.381 1.00 94.12 105 GLY A CA 1
ATOM 754 C C . GLY A 1 105 ? -1.820 2.616 -4.979 1.00 94.12 105 GLY A C 1
ATOM 755 O O . GLY A 1 105 ? -1.099 2.551 -3.982 1.00 94.12 105 GLY A O 1
ATOM 756 N N . SER A 1 106 ? -3.130 2.791 -4.910 1.00 95.12 106 SER A N 1
ATOM 757 C CA . SER A 1 106 ? -3.875 2.859 -3.659 1.00 95.12 106 SER A CA 1
ATOM 758 C C . SER A 1 106 ? -5.204 2.141 -3.823 1.00 95.12 106 SER A C 1
ATOM 760 O O . SER A 1 106 ? -5.784 2.137 -4.908 1.00 95.12 106 SER A O 1
ATOM 762 N N . VAL A 1 107 ? -5.694 1.552 -2.736 1.00 95.31 107 VAL A N 1
ATOM 763 C CA . VAL A 1 107 ? -6.989 0.870 -2.680 1.00 95.31 107 VAL A CA 1
ATOM 764 C C . VAL A 1 107 ? -7.756 1.333 -1.441 1.00 95.31 107 VAL A C 1
ATOM 766 O O . VAL A 1 107 ? -7.150 1.465 -0.375 1.00 95.31 107 VAL A O 1
ATOM 769 N N . PRO A 1 108 ? -9.071 1.593 -1.542 1.00 93.62 108 PRO A N 1
ATOM 770 C CA . PRO A 1 108 ? -9.902 1.795 -0.366 1.00 93.62 108 PRO A CA 1
ATOM 771 C C . PRO A 1 108 ? -9.939 0.526 0.485 1.00 93.62 108 PRO A C 1
ATOM 773 O O . PRO A 1 108 ? -10.125 -0.575 -0.030 1.00 93.62 108 PRO A O 1
ATOM 776 N N . VAL A 1 109 ? -9.787 0.683 1.795 1.00 92.12 109 VAL A N 1
ATOM 777 C CA . VAL A 1 109 ? -9.754 -0.448 2.734 1.00 92.12 109 VAL A CA 1
ATOM 778 C C . VAL A 1 109 ? -11.132 -0.811 3.296 1.00 92.12 109 VAL A C 1
ATOM 780 O O . VAL A 1 109 ? -11.303 -1.903 3.833 1.00 92.12 109 VAL A O 1
ATOM 783 N N . ASP A 1 110 ? -12.130 0.060 3.119 1.00 85.88 110 ASP A N 1
ATOM 784 C CA . ASP A 1 110 ? -13.532 -0.218 3.437 1.00 85.88 110 ASP A CA 1
ATOM 785 C C . ASP A 1 110 ? -14.404 -0.148 2.169 1.00 85.88 110 ASP A C 1
ATOM 787 O O . ASP A 1 110 ? -14.144 0.677 1.283 1.00 85.88 110 ASP A O 1
ATOM 791 N N . PRO A 1 111 ? -15.471 -0.960 2.075 1.00 72.44 111 PRO A N 1
ATOM 792 C CA . PRO A 1 111 ? -16.427 -0.887 0.974 1.00 72.44 111 PRO A CA 1
ATOM 793 C C . PRO A 1 111 ? -17.086 0.494 0.882 1.00 72.44 111 PRO A C 1
ATOM 795 O O . PRO A 1 111 ? -17.510 1.056 1.888 1.00 72.44 111 PRO A O 1
ATOM 798 N N . GLY A 1 112 ? -17.196 1.040 -0.331 1.00 64.50 112 GLY A N 1
ATOM 799 C CA . GLY A 1 112 ? -17.832 2.342 -0.570 1.00 64.50 112 GLY A CA 1
ATOM 800 C C . GLY A 1 112 ? -16.997 3.558 -0.151 1.00 64.50 112 GLY A C 1
ATOM 801 O O . GLY A 1 112 ? -17.404 4.685 -0.430 1.00 64.50 112 GLY A O 1
ATOM 802 N N . ASN A 1 113 ? -15.822 3.353 0.455 1.00 65.31 113 ASN A N 1
ATOM 803 C CA . ASN A 1 113 ? -14.878 4.431 0.711 1.00 65.31 113 ASN A CA 1
ATOM 804 C C . ASN A 1 113 ? -14.084 4.780 -0.548 1.00 65.31 113 ASN A C 1
ATOM 806 O O . ASN A 1 113 ? -13.862 3.964 -1.444 1.00 65.31 113 ASN A O 1
ATOM 810 N N . ASN A 1 114 ? -13.633 6.028 -0.589 1.00 68.50 114 ASN A N 1
ATOM 811 C CA . ASN A 1 114 ? -12.755 6.529 -1.624 1.00 68.50 114 ASN A CA 1
ATOM 812 C C . ASN A 1 114 ? -11.369 6.825 -1.042 1.00 68.50 114 ASN A C 1
ATOM 814 O O . ASN A 1 114 ? -11.267 7.353 0.067 1.00 68.50 114 ASN A O 1
ATOM 818 N N . VAL A 1 115 ? -10.315 6.538 -1.805 1.00 72.25 115 VAL A N 1
ATOM 819 C CA . VAL A 1 115 ? -8.982 7.041 -1.476 1.00 72.25 115 VAL A CA 1
ATOM 820 C C . VAL A 1 115 ? -8.953 8.559 -1.697 1.00 72.25 115 VAL A C 1
ATOM 822 O O . VAL A 1 115 ? -9.430 9.064 -2.717 1.00 72.25 115 VAL A O 1
ATOM 825 N N . LYS A 1 116 ? -8.462 9.280 -0.689 1.00 61.66 116 LYS A N 1
ATOM 826 C CA . LYS A 1 116 ? -8.329 10.742 -0.683 1.00 61.66 116 LYS A CA 1
ATOM 827 C C . LYS A 1 116 ? -6.907 11.143 -1.037 1.00 61.66 116 LYS A C 1
ATOM 829 O O . LYS A 1 116 ? -5.984 10.476 -0.517 1.00 61.66 116 LYS A O 1
#

Radius of gyration: 21.24 Å; Cα contacts (8 Å, |Δi|>4): 170; chains: 1; bounding box: 71×62×28 Å

InterPro domains:
  IPR011329 Killer toxin Kp4/SMK [SSF55221] (20-116)
  IPR015131 Killer toxin, Kp4 [PF09044] (7-115)

Sequence (116 aa):
MVSLTTLLTAVVAAASANALGINCRGSGLCVGNKGLLGQAQGQLRGMDQNKKLLDGQHAVCVKSSVSIGDPSLCVFYQNTGREWTIGQTVHFVQNILDHGCAACGSVPVDPGNNVK

Solvent-accessible surface area (backbone atoms only — not comparable to full-atom values): 7265 Å² total; per-residue (Å²): 136,85,82,87,81,80,84,82,82,81,80,81,80,78,81,77,78,78,72,59,35,64,44,58,64,68,62,79,76,40,67,86,33,71,49,48,39,58,52,44,45,56,54,50,70,72,47,67,45,77,46,74,42,45,61,76,41,69,79,47,70,37,74,47,86,57,75,78,85,69,43,60,52,64,47,61,45,69,95,68,93,56,74,42,33,37,50,58,47,44,53,52,53,45,53,34,45,75,73,66,33,43,37,36,50,46,59,45,92,51,91,93,48,52,5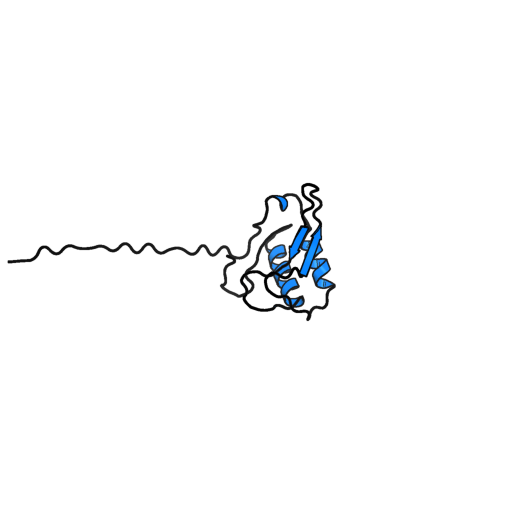1,128

Mean predicted aligned error: 8.81 Å

pLDDT: mean 85.72, std 14.82, range [38.12, 98.56]

Organism: Cordyceps confragosa (NCBI:txid2714763)

Foldseek 3Di:
DDDDDDDDDDDDDPDDDPQQAKDQDDDPLLVPQFQLLVVQLVVLVPDDQADKADAPDFPDWAFGPPPPPGDIQTQHDHPPHDIDGSVLSSVQSVVNVVVPHGGGIGHDSDPPDGDD

Secondary structure (DSSP, 8-state):
---------------------SB----GGGTT-TTHHHHHHHHHHTS-TT-EE-BT-EEEEEE-S--TT--EEEEEB-S--S-EEHHHHHHHHHHHHHTT-SS--B--SSTT----

Nearest PDB structures (foldseek):
  1kpt-assembly1_B  TM=9.020E-01  e=9.710E-06  Mycosarcoma maydis
  1rld-assembly1_S  TM=2.401E-01  e=7.278E+00  Nicotiana tabacum